Protein AF-A0A537LA80-F1 (afdb_monomer_lite)

Radius of gyration: 16.49 Å; chains: 1; bounding box: 48×28×57 Å

Sequence (115 aa):
MLSILSVPTQAQSLEVIGYAGALGEWEVAANVTGVSNRTQDFSGPLTMRHTGVCTQDGPEERTGQIRFQISPSRLNAKLSIAGVECSFSAGLSDAYKGQMICPDRPAVPLTLWVR

Structure (mmCIF, N/CA/C/O backbone):
data_AF-A0A537LA80-F1
#
_entry.id   AF-A0A537LA80-F1
#
loop_
_atom_site.group_PDB
_atom_site.id
_atom_site.type_symbol
_atom_site.label_atom_id
_atom_site.label_alt_id
_atom_site.label_comp_id
_atom_site.label_asym_id
_atom_site.label_entity_id
_atom_site.label_seq_id
_atom_site.pdbx_PDB_ins_code
_atom_site.Cartn_x
_atom_site.Cartn_y
_atom_site.Cartn_z
_atom_site.occupancy
_atom_site.B_iso_or_equiv
_atom_site.auth_seq_id
_atom_site.auth_comp_id
_atom_site.auth_asym_id
_atom_site.auth_atom_id
_atom_site.pdbx_PDB_model_num
ATOM 1 N N . MET A 1 1 ? -35.697 10.630 33.390 1.00 41.72 1 MET A N 1
ATOM 2 C CA . MET A 1 1 ? -35.516 10.117 32.016 1.00 41.72 1 MET A CA 1
ATOM 3 C C . MET A 1 1 ? -34.033 10.270 31.695 1.00 41.72 1 MET A C 1
ATOM 5 O O . MET A 1 1 ? -33.586 11.395 31.528 1.00 41.72 1 MET A O 1
ATOM 9 N N . LEU A 1 2 ? -33.239 9.197 31.796 1.00 47.25 2 LEU A N 1
ATOM 10 C CA . LEU A 1 2 ? -31.800 9.250 31.503 1.00 47.25 2 LEU A CA 1
ATOM 11 C C . LEU A 1 2 ? -31.623 9.188 29.980 1.00 47.25 2 LEU A C 1
ATOM 13 O O . LEU A 1 2 ? -31.800 8.130 29.381 1.00 47.25 2 LEU A O 1
ATOM 17 N N . SER A 1 3 ? -31.327 10.326 29.360 1.00 56.56 3 SER A N 1
ATOM 18 C CA . SER A 1 3 ? -30.978 10.395 27.941 1.00 56.56 3 SER A CA 1
ATOM 19 C C . SER A 1 3 ? -29.536 9.927 27.753 1.00 56.56 3 SER A C 1
ATOM 21 O O . SER A 1 3 ? -28.607 10.531 28.283 1.00 56.56 3 SER A O 1
ATOM 23 N N . ILE A 1 4 ? -29.353 8.836 27.011 1.00 62.91 4 ILE A N 1
ATOM 24 C CA . ILE A 1 4 ? -28.043 8.290 26.653 1.00 62.91 4 ILE A CA 1
ATOM 25 C C . ILE A 1 4 ? -27.512 9.116 25.474 1.00 62.91 4 ILE A C 1
ATOM 27 O O . ILE A 1 4 ? -28.017 9.008 24.356 1.00 62.91 4 ILE A O 1
ATOM 31 N N . LEU A 1 5 ? -26.516 9.969 25.717 1.00 60.38 5 LEU A N 1
ATOM 32 C CA . LEU A 1 5 ? -25.785 10.657 24.652 1.00 60.38 5 LEU A CA 1
ATOM 33 C C . LEU A 1 5 ? -24.888 9.632 23.950 1.00 60.38 5 LEU A C 1
ATOM 35 O O . LEU A 1 5 ? -23.893 9.175 24.507 1.00 60.38 5 LEU A O 1
ATOM 39 N N . SER A 1 6 ? -25.264 9.253 22.731 1.00 56.91 6 SER A N 1
ATOM 40 C CA . SER A 1 6 ? -24.410 8.455 21.851 1.00 56.91 6 SER A CA 1
ATOM 41 C C . SER A 1 6 ? -23.342 9.383 21.279 1.00 56.91 6 SER A C 1
ATOM 43 O O . SER A 1 6 ? -23.611 10.143 20.351 1.00 56.91 6 SER A O 1
ATOM 45 N N . VAL A 1 7 ? -22.153 9.383 21.878 1.00 57.31 7 VAL A N 1
ATOM 46 C CA . VAL A 1 7 ? -21.006 10.116 21.333 1.00 57.31 7 VAL A CA 1
ATOM 47 C C . VAL A 1 7 ? -20.563 9.383 20.064 1.00 57.31 7 VAL A C 1
ATOM 49 O O . VAL A 1 7 ? -20.314 8.177 20.139 1.00 57.31 7 VAL A O 1
ATOM 52 N N . PRO A 1 8 ? -20.477 10.042 18.895 1.00 56.72 8 PRO A N 1
ATOM 53 C CA . PRO A 1 8 ? -19.891 9.409 17.727 1.00 56.72 8 PRO A CA 1
ATOM 54 C C . PRO A 1 8 ? -18.424 9.114 18.044 1.00 56.72 8 PRO A C 1
ATOM 56 O O . PRO A 1 8 ? -17.631 10.032 18.251 1.00 56.72 8 PRO A O 1
ATOM 59 N N . THR A 1 9 ? -18.057 7.834 18.098 1.00 62.47 9 THR A N 1
ATOM 60 C CA . THR A 1 9 ? -16.651 7.433 18.023 1.00 62.47 9 THR A CA 1
ATOM 61 C C . THR A 1 9 ? -16.128 7.947 16.690 1.00 62.47 9 THR A C 1
ATOM 63 O O . THR A 1 9 ? -16.491 7.433 15.632 1.00 62.47 9 THR A O 1
ATOM 66 N N . GLN A 1 10 ? -15.319 9.004 16.730 1.00 59.97 10 GLN A N 1
ATOM 67 C CA . GLN A 1 10 ? -14.611 9.482 15.556 1.00 59.97 10 GLN A CA 1
ATOM 68 C C . GLN A 1 10 ? -13.579 8.410 15.201 1.00 59.97 10 GLN A C 1
ATOM 70 O O . GLN A 1 10 ? -12.543 8.289 15.851 1.00 59.97 10 GLN A O 1
ATOM 75 N N . ALA A 1 11 ? -13.905 7.570 14.218 1.00 70.19 11 ALA A N 1
ATOM 76 C CA . ALA A 1 11 ? -12.956 6.615 13.674 1.00 70.19 11 ALA A CA 1
ATOM 77 C C . ALA A 1 11 ? -11.779 7.410 13.098 1.00 70.19 11 ALA A C 1
ATOM 79 O O . ALA A 1 11 ? -11.967 8.233 12.200 1.00 70.19 11 ALA A O 1
ATOM 80 N N . GLN A 1 12 ? -10.582 7.202 13.648 1.00 85.06 12 GLN A N 1
ATOM 81 C CA . GLN A 1 12 ? -9.366 7.829 13.140 1.00 85.06 12 G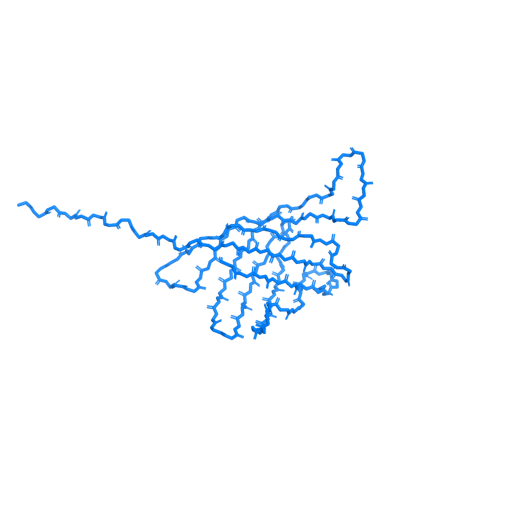LN A CA 1
ATOM 82 C C . GLN A 1 12 ? -9.229 7.497 11.650 1.00 85.06 12 GLN A C 1
ATOM 84 O O . GLN A 1 12 ? -9.368 6.334 11.261 1.00 85.06 12 GLN A O 1
ATOM 89 N N . SER A 1 13 ? -8.994 8.517 10.827 1.00 89.94 13 SER A N 1
ATOM 90 C CA . SER A 1 13 ? -8.704 8.351 9.403 1.00 89.94 13 SER A CA 1
ATOM 91 C C . SER A 1 13 ? -7.227 8.613 9.153 1.00 89.94 13 SER A C 1
ATOM 93 O O . SER A 1 13 ? -6.644 9.469 9.817 1.00 89.94 13 SER A O 1
ATOM 95 N N . LEU A 1 14 ? -6.634 7.837 8.249 1.00 94.06 14 LEU A N 1
ATOM 96 C CA . LEU A 1 14 ? -5.241 7.971 7.831 1.00 94.06 14 LEU A CA 1
ATOM 97 C C . LEU A 1 14 ? -5.165 7.960 6.307 1.00 94.06 14 LEU A C 1
ATOM 99 O O . LEU A 1 14 ? -5.935 7.258 5.640 1.00 94.06 14 LEU A O 1
ATOM 103 N N . GLU A 1 15 ? -4.203 8.702 5.776 1.00 96.50 15 GLU A N 1
ATOM 104 C CA . GLU A 1 15 ? -3.832 8.636 4.368 1.00 96.50 15 GLU A CA 1
ATOM 105 C C . GLU A 1 15 ? -2.674 7.646 4.211 1.00 96.50 15 GLU A C 1
ATOM 107 O O . GLU A 1 15 ? -1.676 7.696 4.935 1.00 96.50 15 GLU A O 1
ATOM 112 N N . VAL A 1 16 ? -2.795 6.732 3.251 1.00 96.94 16 VAL A N 1
ATOM 113 C CA . VAL A 1 16 ? -1.717 5.831 2.850 1.00 96.94 16 VAL A CA 1
ATOM 114 C C . VAL A 1 16 ? -1.333 6.153 1.421 1.00 96.94 16 VAL A C 1
ATOM 116 O O . VAL A 1 16 ? -2.157 6.058 0.516 1.00 96.94 16 VAL A O 1
ATOM 119 N N . ILE A 1 17 ? -0.063 6.472 1.211 1.00 98.00 17 ILE A N 1
ATOM 120 C CA . ILE A 1 17 ? 0.517 6.652 -0.121 1.00 98.00 17 ILE A CA 1
ATOM 121 C C . ILE A 1 17 ? 1.726 5.744 -0.282 1.00 98.00 17 ILE A C 1
ATOM 123 O O . ILE A 1 17 ? 2.341 5.337 0.705 1.00 98.00 17 ILE A O 1
ATOM 127 N N . GLY A 1 18 ? 2.101 5.422 -1.511 1.00 97.25 18 GLY A N 1
ATOM 128 C CA . GLY A 1 18 ? 3.196 4.495 -1.727 1.00 97.25 18 GLY A CA 1
ATOM 129 C C . GLY A 1 18 ? 3.589 4.291 -3.171 1.00 97.25 18 GLY A C 1
ATOM 130 O O . GLY A 1 18 ? 2.975 4.837 -4.084 1.00 97.25 18 GLY A O 1
ATOM 131 N N . TYR A 1 19 ? 4.595 3.439 -3.342 1.00 97.44 19 TYR A N 1
ATOM 132 C CA . TYR A 1 19 ? 4.984 2.906 -4.640 1.00 97.44 19 TYR A CA 1
ATOM 133 C C . TYR A 1 19 ? 5.184 1.396 -4.551 1.00 97.44 19 TYR A C 1
ATOM 135 O O . TYR A 1 19 ? 5.775 0.903 -3.584 1.00 97.44 19 TYR A O 1
ATOM 143 N N . ALA A 1 20 ? 4.719 0.676 -5.567 1.00 96.44 20 ALA A N 1
ATOM 144 C CA . ALA A 1 20 ? 4.942 -0.750 -5.746 1.00 96.44 20 ALA A CA 1
ATOM 145 C C . ALA A 1 20 ? 5.684 -1.028 -7.060 1.00 96.44 20 ALA A C 1
ATOM 147 O O . ALA A 1 20 ? 5.589 -0.260 -8.017 1.00 96.44 2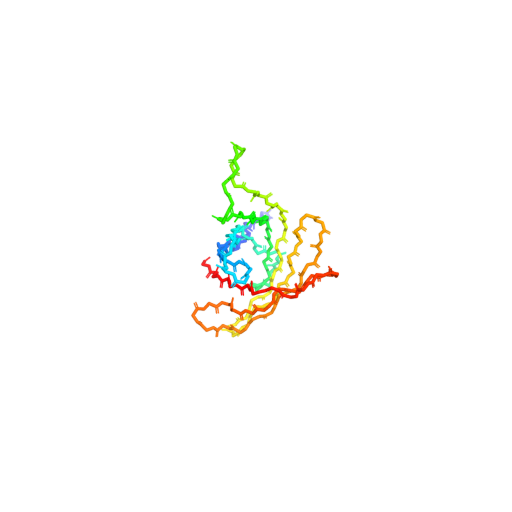0 ALA A O 1
ATOM 148 N N . GLY A 1 21 ? 6.378 -2.163 -7.108 1.00 95.12 21 GLY A N 1
ATOM 149 C CA . GLY A 1 21 ? 7.089 -2.624 -8.298 1.00 95.12 21 GLY A CA 1
ATOM 150 C C . GLY A 1 21 ? 8.595 -2.388 -8.239 1.00 95.12 21 GLY A C 1
ATOM 151 O O . GLY A 1 21 ? 9.108 -1.683 -7.368 1.00 95.12 21 GLY A O 1
ATOM 152 N N . ALA A 1 22 ? 9.324 -3.046 -9.141 1.00 91.56 22 ALA A N 1
ATOM 153 C CA . ALA A 1 22 ? 10.789 -3.050 -9.131 1.00 91.56 22 ALA A CA 1
ATOM 154 C C . ALA A 1 22 ? 11.388 -1.664 -9.416 1.00 91.56 22 ALA A C 1
ATOM 156 O O . ALA A 1 22 ? 12.490 -1.363 -8.960 1.00 91.56 22 ALA A O 1
ATOM 157 N N . LEU A 1 23 ? 10.654 -0.832 -10.150 1.00 92.19 23 LEU A N 1
ATOM 158 C CA . LEU A 1 23 ? 11.025 0.525 -10.532 1.00 92.19 23 LEU A CA 1
ATOM 159 C C . LEU A 1 23 ? 10.125 1.576 -9.864 1.00 92.19 23 LEU A C 1
ATOM 161 O O . LEU A 1 23 ? 10.234 2.757 -10.184 1.00 92.19 23 LEU A O 1
ATOM 165 N N . GLY A 1 24 ? 9.240 1.168 -8.946 1.00 92.88 24 GLY A N 1
ATOM 166 C CA . GLY A 1 24 ? 8.206 2.047 -8.395 1.00 92.88 24 GLY A CA 1
ATOM 167 C C . GLY A 1 24 ? 7.157 2.442 -9.436 1.00 92.88 24 GLY A C 1
ATOM 168 O O . GLY A 1 24 ? 6.600 3.535 -9.371 1.00 92.88 24 GLY A O 1
ATOM 169 N N . GLU A 1 25 ? 6.912 1.569 -10.414 1.00 93.75 25 GLU A N 1
ATOM 170 C CA . GLU A 1 25 ? 6.049 1.823 -11.566 1.00 93.75 25 GLU A CA 1
ATOM 171 C C . GLU A 1 25 ? 4.552 1.871 -11.230 1.00 93.75 25 GLU A C 1
ATOM 173 O O . GLU A 1 25 ? 3.749 2.234 -12.085 1.00 93.75 25 GLU A O 1
ATOM 178 N N . TRP A 1 26 ? 4.170 1.537 -9.997 1.00 95.94 26 TRP A N 1
ATOM 179 C CA . TRP A 1 26 ? 2.807 1.673 -9.494 1.00 95.94 26 TRP A CA 1
ATOM 180 C C . TRP A 1 26 ? 2.754 2.657 -8.335 1.00 95.94 26 TRP A C 1
ATOM 182 O O . TRP A 1 26 ? 3.269 2.365 -7.261 1.00 95.94 26 TRP A O 1
ATOM 192 N N . GLU A 1 27 ? 2.064 3.777 -8.505 1.00 97.19 27 GLU A N 1
ATOM 193 C CA . GLU A 1 27 ? 1.631 4.618 -7.388 1.00 97.19 27 GLU A CA 1
ATOM 194 C C . GLU A 1 27 ? 0.523 3.917 -6.606 1.00 97.19 27 GLU A C 1
ATOM 196 O O . GLU A 1 27 ? -0.365 3.316 -7.202 1.00 97.19 27 GLU A O 1
ATOM 201 N N . VAL A 1 28 ? 0.556 4.014 -5.279 1.00 97.62 28 VAL A N 1
ATOM 202 C CA . VAL A 1 28 ? -0.456 3.469 -4.366 1.00 97.62 28 VAL A CA 1
ATOM 203 C C . VAL A 1 28 ? -1.066 4.620 -3.578 1.00 97.62 28 VAL A C 1
ATOM 205 O O . VAL A 1 28 ? -0.331 5.440 -3.032 1.00 97.62 28 VAL A O 1
ATOM 208 N N . ALA A 1 29 ? -2.392 4.657 -3.477 1.00 97.94 29 ALA A N 1
ATOM 209 C CA . ALA A 1 29 ? -3.115 5.617 -2.649 1.00 97.94 29 ALA A CA 1
ATOM 210 C C . ALA A 1 29 ? -4.318 4.953 -1.968 1.00 97.94 29 ALA A C 1
ATOM 212 O O . ALA A 1 29 ? -5.039 4.180 -2.598 1.00 97.94 29 ALA A O 1
ATOM 213 N N . ALA A 1 30 ? -4.552 5.254 -0.694 1.00 97.75 30 ALA A N 1
ATOM 214 C CA . ALA A 1 30 ? -5.721 4.802 0.051 1.00 97.75 30 ALA A CA 1
ATOM 215 C C . ALA A 1 30 ? -6.079 5.784 1.169 1.00 97.75 30 ALA A C 1
ATOM 217 O O . ALA A 1 30 ? -5.204 6.296 1.862 1.00 97.75 30 ALA A O 1
ATOM 218 N N . ASN A 1 31 ? -7.378 5.968 1.394 1.00 96.75 31 ASN A N 1
ATOM 219 C CA . ASN A 1 31 ? -7.901 6.623 2.590 1.00 96.75 31 ASN A CA 1
ATOM 220 C C . ASN A 1 31 ? -8.526 5.549 3.471 1.00 96.75 31 ASN A C 1
ATOM 222 O O . ASN A 1 31 ? -9.486 4.888 3.064 1.00 96.75 31 ASN A O 1
ATOM 226 N N . VAL A 1 32 ? -7.966 5.347 4.659 1.00 95.44 32 VAL A N 1
ATOM 227 C CA . VAL A 1 32 ? -8.373 4.265 5.557 1.00 95.44 32 VAL A CA 1
ATOM 228 C C . VAL A 1 32 ? -8.997 4.810 6.826 1.00 95.44 32 VAL A C 1
ATOM 230 O O . VAL A 1 32 ? -8.650 5.890 7.297 1.00 95.44 32 VAL A O 1
ATOM 233 N N . THR A 1 33 ? -9.904 4.035 7.404 1.00 94.00 33 THR A N 1
ATOM 234 C CA . THR A 1 33 ? -10.549 4.345 8.676 1.00 94.00 33 THR A CA 1
ATOM 235 C C . THR A 1 33 ? -10.306 3.234 9.685 1.00 94.00 33 THR A C 1
ATOM 237 O O . THR A 1 33 ? -10.160 2.058 9.330 1.00 94.00 33 THR A O 1
ATOM 240 N N . GLY A 1 34 ? -10.243 3.616 10.959 1.00 90.62 34 GLY A N 1
ATOM 241 C CA . GLY A 1 34 ? -10.175 2.677 12.071 1.00 90.62 34 GLY A CA 1
ATOM 242 C C . GLY A 1 34 ? -11.413 1.778 12.100 1.00 90.62 34 GLY A C 1
ATOM 243 O O . GLY A 1 34 ? -12.539 2.272 12.122 1.00 90.62 34 GLY A O 1
ATOM 244 N N . VAL A 1 35 ? -11.213 0.459 12.100 1.00 79.31 35 VAL A N 1
ATOM 245 C CA . VAL A 1 35 ? -12.303 -0.536 11.989 1.00 79.31 35 VAL A CA 1
ATOM 246 C C . VAL A 1 35 ? -12.780 -1.085 13.339 1.00 79.31 35 VAL A C 1
ATOM 248 O O . VAL A 1 35 ? -13.676 -1.927 13.383 1.00 79.31 35 VAL A O 1
ATOM 251 N N . SER A 1 36 ? -12.206 -0.632 14.459 1.00 67.25 36 SER A N 1
ATOM 252 C CA . SER A 1 36 ? -12.593 -1.083 15.801 1.00 67.25 36 SER A CA 1
ATOM 253 C C . SER A 1 36 ? -12.175 -0.101 16.908 1.00 67.25 36 SER A C 1
ATOM 255 O O . SER A 1 36 ? -11.489 0.883 16.653 1.00 67.25 36 SER A O 1
ATOM 257 N N . ASN A 1 37 ? -12.521 -0.416 18.165 1.00 62.16 37 ASN A N 1
ATOM 258 C CA . ASN A 1 37 ? -11.964 0.247 19.356 1.00 62.16 37 ASN A CA 1
ATOM 259 C C . ASN A 1 37 ? -10.462 -0.038 19.571 1.00 62.16 37 ASN A C 1
ATOM 261 O O . ASN A 1 37 ? -9.875 0.491 20.514 1.00 62.16 37 ASN A O 1
ATOM 265 N N . ARG A 1 38 ? -9.825 -0.885 18.746 1.00 63.97 38 ARG A N 1
ATOM 266 C CA . ARG A 1 38 ? -8.364 -0.989 18.706 1.00 63.97 38 ARG A CA 1
ATOM 267 C C . ARG A 1 38 ? -7.838 0.076 17.760 1.00 63.97 38 ARG A C 1
ATOM 269 O O . ARG A 1 38 ? -7.981 -0.036 16.548 1.00 63.97 38 ARG A O 1
ATOM 276 N N . THR A 1 39 ? -7.152 1.054 18.332 1.00 68.38 39 THR A N 1
ATOM 277 C CA . THR A 1 39 ? -6.554 2.227 17.671 1.00 68.38 39 THR A CA 1
ATOM 278 C C . THR A 1 39 ? -5.507 1.900 16.591 1.00 68.38 39 THR A C 1
ATOM 280 O O . THR A 1 39 ? -4.872 2.801 16.062 1.00 68.38 39 THR A O 1
ATOM 283 N N . GLN A 1 40 ? -5.272 0.623 16.286 1.00 85.69 40 GLN A N 1
ATOM 284 C CA . GLN A 1 40 ? -4.196 0.156 15.412 1.00 85.69 40 GLN A CA 1
ATOM 285 C C . GLN A 1 40 ? -4.686 -0.623 14.187 1.00 85.69 40 GLN A C 1
ATOM 287 O O . GLN A 1 40 ? -3.856 -0.956 13.346 1.00 85.69 40 GLN A O 1
ATOM 292 N N . ASP A 1 41 ? -5.992 -0.885 14.061 1.00 92.19 41 ASP A N 1
ATOM 293 C CA . ASP A 1 41 ? -6.568 -1.638 12.941 1.00 92.19 41 ASP A CA 1
ATOM 294 C C . ASP A 1 41 ? -7.268 -0.684 11.965 1.00 92.19 41 ASP A C 1
ATOM 296 O O . ASP A 1 41 ? -8.260 -0.044 12.322 1.00 92.19 41 ASP A O 1
ATOM 300 N N . PHE A 1 42 ? -6.790 -0.630 10.721 1.00 94.88 42 PHE A N 1
ATOM 301 C CA . PHE A 1 42 ? -7.284 0.273 9.682 1.00 94.88 42 PHE A CA 1
ATOM 302 C C . PHE A 1 42 ? -7.699 -0.483 8.425 1.00 94.88 42 PHE A C 1
ATOM 304 O O . PHE A 1 42 ? -7.110 -1.506 8.063 1.00 94.88 42 PHE A O 1
ATOM 311 N N . SER A 1 43 ? -8.703 0.039 7.722 1.00 95.56 43 SER A N 1
ATOM 312 C CA . SER A 1 43 ? -9.084 -0.478 6.410 1.00 95.56 43 SER A CA 1
ATOM 313 C C . SER A 1 43 ? -9.708 0.579 5.516 1.00 95.56 43 SER A C 1
ATOM 315 O O . SER A 1 43 ? -10.307 1.532 6.006 1.00 95.56 43 SER A O 1
ATOM 317 N N . GLY A 1 44 ? -9.604 0.391 4.206 1.00 95.94 44 GLY A N 1
ATOM 318 C CA . GLY A 1 44 ? -10.232 1.280 3.239 1.00 95.94 44 GLY A CA 1
ATOM 319 C C . GLY A 1 44 ? -9.962 0.873 1.795 1.00 95.94 44 GLY A C 1
ATOM 320 O O . GLY A 1 44 ? -9.209 -0.078 1.551 1.00 95.94 44 GLY A O 1
ATOM 321 N N . PRO A 1 45 ? -10.588 1.575 0.841 1.00 97.19 45 PRO A N 1
ATOM 322 C CA . PRO A 1 45 ? -10.293 1.411 -0.571 1.00 97.19 45 PRO A CA 1
ATOM 323 C C . PRO A 1 45 ? -8.884 1.874 -0.904 1.00 97.19 45 PRO A C 1
ATOM 325 O O . PRO A 1 45 ? -8.413 2.886 -0.386 1.00 97.19 45 PRO A O 1
ATOM 328 N N . LEU A 1 46 ? -8.233 1.115 -1.783 1.00 96.56 46 LEU A N 1
ATOM 329 C CA . LEU A 1 46 ? -6.941 1.451 -2.360 1.00 96.56 46 LEU A CA 1
ATOM 330 C C . LEU A 1 46 ? -7.055 1.551 -3.880 1.00 96.56 46 LEU A C 1
ATOM 332 O O . LEU A 1 46 ? -7.776 0.775 -4.514 1.00 96.56 46 LEU A O 1
ATOM 336 N N . THR A 1 47 ? -6.271 2.453 -4.450 1.00 96.75 47 THR A N 1
ATOM 337 C CA . THR A 1 47 ? -6.032 2.557 -5.885 1.00 96.75 47 THR A CA 1
ATOM 338 C C . THR A 1 47 ? -4.546 2.373 -6.150 1.00 96.75 47 THR A C 1
ATOM 340 O O . THR A 1 47 ? -3.702 2.888 -5.414 1.00 96.75 47 THR A O 1
ATOM 343 N N . MET A 1 48 ? -4.234 1.631 -7.207 1.00 95.50 48 MET A N 1
ATOM 344 C CA . MET A 1 48 ? -2.905 1.535 -7.787 1.00 95.50 48 MET A CA 1
ATOM 345 C C . MET A 1 48 ? -2.926 2.098 -9.200 1.00 95.50 48 MET A C 1
ATOM 347 O O . MET A 1 48 ? -3.754 1.674 -10.003 1.00 95.50 48 MET A O 1
ATOM 351 N N . ARG A 1 49 ? -2.009 3.007 -9.518 1.00 95.00 49 ARG A N 1
ATOM 352 C CA . ARG A 1 49 ? -1.916 3.644 -10.834 1.00 95.00 49 ARG A CA 1
ATOM 353 C C . ARG A 1 49 ? -0.550 3.392 -11.452 1.00 95.00 49 ARG A C 1
ATOM 355 O O . ARG A 1 49 ? 0.464 3.710 -10.838 1.00 95.00 49 ARG A O 1
ATOM 362 N N . HIS A 1 50 ? -0.516 2.828 -12.654 1.00 94.19 50 HIS A N 1
ATOM 363 C CA . HIS A 1 50 ? 0.730 2.563 -13.358 1.00 94.19 50 HIS A CA 1
ATOM 364 C C . HIS A 1 50 ? 1.298 3.868 -13.928 1.00 94.19 50 HIS A C 1
ATOM 366 O O . HIS A 1 50 ? 0.697 4.484 -14.805 1.00 94.19 50 HIS A O 1
ATOM 372 N N . THR A 1 51 ? 2.468 4.292 -13.464 1.00 90.62 51 THR A N 1
ATOM 373 C CA . THR A 1 51 ? 3.105 5.559 -13.860 1.00 90.62 51 THR A CA 1
ATOM 374 C C . THR A 1 51 ? 4.054 5.421 -15.046 1.00 90.62 51 THR A C 1
ATOM 376 O O . THR A 1 51 ? 4.388 6.413 -15.686 1.00 90.62 51 THR A O 1
ATOM 379 N N . GLY A 1 52 ? 4.477 4.197 -15.373 1.00 81.50 52 GLY A N 1
ATOM 380 C CA . GLY A 1 52 ? 5.443 3.932 -16.446 1.00 81.50 52 GLY A CA 1
ATOM 381 C C . GLY A 1 52 ? 4.848 3.653 -17.833 1.00 81.50 52 GLY A C 1
ATOM 382 O O . GLY A 1 52 ? 5.603 3.344 -18.750 1.00 81.50 52 GLY A O 1
ATOM 383 N N . VAL A 1 53 ? 3.521 3.694 -18.004 1.00 78.31 53 VAL A N 1
ATOM 384 C CA . VAL A 1 53 ? 2.845 3.337 -19.268 1.00 78.31 53 VAL A CA 1
ATOM 385 C C . VAL A 1 53 ? 1.866 4.443 -19.636 1.00 78.31 53 VAL A C 1
ATOM 387 O O . VAL A 1 53 ? 0.917 4.711 -18.905 1.00 78.31 53 VAL A O 1
ATOM 390 N N . CYS A 1 54 ? 2.087 5.054 -20.798 1.00 71.25 54 CYS A N 1
ATOM 391 C CA . CYS A 1 54 ? 1.161 6.001 -21.405 1.00 71.25 54 CYS A CA 1
ATOM 392 C C . CYS A 1 54 ? 0.342 5.266 -22.469 1.00 71.25 54 CYS A C 1
ATOM 394 O O . CYS A 1 54 ? 0.881 4.896 -23.513 1.00 71.25 54 CYS A O 1
ATOM 396 N N . THR A 1 55 ? -0.949 5.054 -22.217 1.00 80.12 55 THR A N 1
ATOM 397 C CA . THR A 1 55 ? -1.898 4.593 -23.243 1.00 80.12 55 THR A CA 1
ATOM 398 C C . THR A 1 55 ? -2.784 5.752 -23.706 1.00 80.12 55 THR A C 1
ATOM 400 O O . THR A 1 55 ? -2.800 6.809 -23.073 1.00 80.12 55 THR A O 1
ATOM 403 N N . GLN A 1 56 ? -3.521 5.573 -24.808 1.00 86.00 56 GLN A N 1
ATOM 404 C CA . GLN A 1 56 ? -4.521 6.557 -25.256 1.00 86.00 56 GLN A CA 1
ATOM 405 C C . GLN A 1 56 ? -5.631 6.760 -24.209 1.00 86.00 56 GLN A C 1
ATOM 407 O O . GLN A 1 56 ? -6.148 7.865 -24.081 1.00 86.00 56 GLN A O 1
ATOM 412 N N . ASP A 1 57 ? -5.941 5.721 -23.428 1.00 83.94 57 ASP A N 1
ATOM 413 C CA . ASP A 1 57 ? -6.987 5.720 -22.399 1.00 83.94 57 ASP A CA 1
ATOM 414 C C . ASP A 1 57 ? -6.498 6.244 -21.033 1.00 83.94 57 ASP A C 1
ATOM 416 O O . ASP A 1 57 ? -7.265 6.304 -20.074 1.00 83.94 57 ASP A O 1
ATOM 420 N N . GLY A 1 58 ? -5.226 6.651 -20.938 1.00 83.75 58 GLY A N 1
ATOM 421 C CA . GLY A 1 58 ? -4.590 7.086 -19.696 1.00 83.75 58 GLY A CA 1
ATOM 422 C C . GLY A 1 58 ? -3.756 5.990 -19.016 1.00 83.75 58 GLY A C 1
ATOM 423 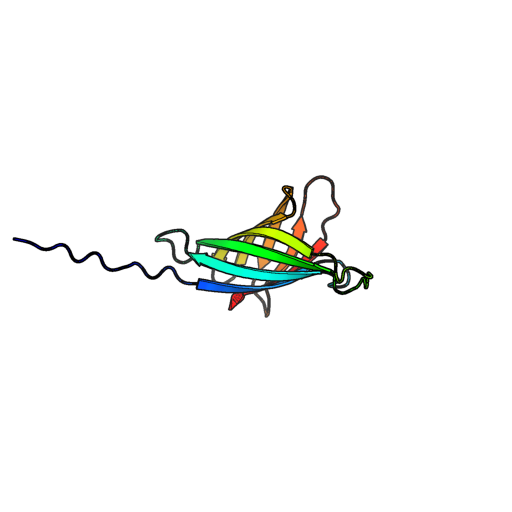O O . GLY A 1 58 ? -3.469 4.949 -19.619 1.00 83.75 58 GLY A O 1
ATOM 424 N N . PRO A 1 59 ? -3.273 6.241 -17.788 1.00 88.00 59 PRO A N 1
ATOM 425 C CA . PRO A 1 59 ? -2.527 5.247 -17.026 1.00 88.00 59 PRO A CA 1
ATOM 426 C C . PRO A 1 59 ? -3.440 4.090 -16.603 1.00 88.00 59 PRO A C 1
ATOM 428 O O . PRO A 1 59 ? -4.602 4.298 -16.260 1.00 88.00 59 PRO A O 1
ATOM 431 N N . GLU A 1 60 ? -2.906 2.868 -16.593 1.00 91.81 60 GLU A N 1
ATOM 432 C CA . GLU A 1 60 ? -3.641 1.712 -16.070 1.00 91.81 60 GLU A CA 1
ATOM 433 C C . GLU A 1 60 ? -3.925 1.917 -14.575 1.00 91.81 60 GLU A C 1
ATOM 435 O O . GLU A 1 60 ? -3.006 2.169 -13.791 1.00 91.81 60 GLU A O 1
ATOM 440 N N . GLU A 1 61 ? -5.186 1.763 -14.171 1.00 92.62 61 GLU A N 1
ATOM 441 C CA . GLU A 1 61 ? -5.598 1.816 -12.771 1.00 92.62 61 GLU A CA 1
ATOM 442 C C . GLU A 1 61 ? -6.141 0.468 -12.297 1.00 92.62 61 GLU A C 1
ATOM 444 O O . GLU A 1 61 ? -6.837 -0.253 -13.014 1.00 92.62 61 GLU A O 1
ATOM 449 N N . ARG A 1 62 ? -5.838 0.132 -11.043 1.00 93.00 62 ARG A N 1
ATOM 450 C CA . ARG A 1 62 ? -6.386 -1.027 -10.343 1.00 93.00 62 ARG A CA 1
ATOM 451 C C . ARG A 1 62 ? -6.945 -0.589 -9.010 1.00 93.00 62 ARG A C 1
ATOM 453 O O . ARG A 1 62 ? -6.258 0.057 -8.226 1.00 93.00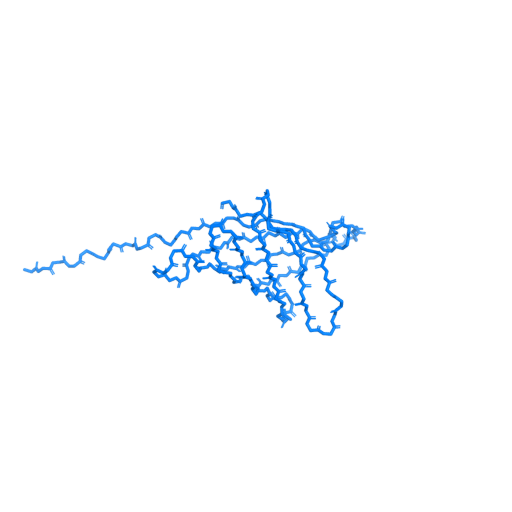 62 ARG A O 1
ATOM 460 N N . THR A 1 63 ? -8.173 -0.989 -8.732 1.00 95.06 63 THR A N 1
ATOM 461 C CA . THR A 1 63 ? -8.820 -0.729 -7.450 1.00 95.06 63 THR A CA 1
ATOM 462 C C . THR A 1 63 ? -8.805 -1.973 -6.573 1.00 95.06 63 THR A C 1
ATOM 464 O O . THR A 1 63 ? -8.645 -3.113 -7.031 1.00 95.06 63 THR A O 1
ATOM 467 N N . GLY A 1 64 ? -8.925 -1.737 -5.275 1.00 95.88 64 GLY A N 1
ATOM 468 C CA . GLY A 1 64 ? -8.744 -2.765 -4.279 1.00 95.88 64 GLY A CA 1
ATOM 469 C C . GLY A 1 64 ? -9.120 -2.317 -2.878 1.00 95.88 64 GLY A C 1
ATOM 470 O O . GLY A 1 64 ? -9.655 -1.232 -2.679 1.00 95.88 64 GLY A O 1
ATOM 471 N N . GLN A 1 65 ? -8.793 -3.157 -1.901 1.00 97.44 65 GLN A N 1
ATOM 472 C CA . GLN A 1 65 ? -9.000 -2.887 -0.479 1.00 97.44 65 GLN A CA 1
ATOM 473 C C . GLN A 1 65 ? -7.707 -3.131 0.284 1.00 97.44 65 GLN A C 1
ATOM 475 O O . GLN A 1 65 ? -7.066 -4.164 0.094 1.00 97.44 65 GLN A O 1
ATOM 480 N N . ILE A 1 66 ? -7.334 -2.215 1.171 1.00 97.31 66 ILE A N 1
ATOM 481 C CA . ILE A 1 66 ? -6.221 -2.411 2.097 1.00 97.31 66 ILE A CA 1
ATOM 482 C C . ILE A 1 66 ? -6.778 -2.603 3.499 1.00 97.31 66 ILE A C 1
ATOM 484 O O . ILE A 1 66 ? -7.733 -1.942 3.913 1.00 97.31 66 ILE A O 1
ATOM 488 N N . ARG A 1 67 ? -6.183 -3.536 4.233 1.00 96.44 67 ARG A N 1
ATOM 489 C CA . ARG A 1 67 ? -6.412 -3.745 5.660 1.00 96.44 67 ARG A CA 1
ATOM 490 C C . ARG A 1 67 ? -5.065 -3.885 6.325 1.00 96.44 67 ARG A C 1
ATOM 492 O O . ARG A 1 67 ? -4.259 -4.692 5.865 1.00 96.44 67 ARG A O 1
ATOM 499 N N . PHE A 1 68 ? -4.807 -3.136 7.383 1.00 95.31 68 PHE A N 1
ATOM 500 C CA . PHE A 1 68 ? -3.534 -3.242 8.074 1.00 95.31 68 PHE A CA 1
ATOM 501 C C . PHE A 1 68 ? -3.647 -3.019 9.570 1.00 95.31 68 PHE A C 1
ATOM 503 O O . PHE A 1 68 ? -4.570 -2.373 10.064 1.00 95.31 68 PHE A O 1
ATOM 510 N N . GLN A 1 69 ? -2.654 -3.568 10.259 1.00 94.06 69 GLN A N 1
ATOM 511 C CA . GLN A 1 69 ? -2.374 -3.304 11.656 1.00 94.06 69 GLN A CA 1
ATOM 512 C C . GLN A 1 69 ? -1.041 -2.572 11.752 1.00 94.06 69 GLN A C 1
ATOM 514 O O . GLN A 1 69 ? -0.057 -2.996 11.132 1.00 94.06 69 GLN A O 1
ATOM 519 N N . ILE A 1 70 ? -1.007 -1.487 12.517 1.00 90.81 70 ILE A N 1
ATOM 520 C CA . ILE A 1 70 ? 0.180 -0.647 12.689 1.00 90.81 70 ILE A CA 1
ATOM 521 C C . ILE A 1 70 ? 0.594 -0.589 14.159 1.00 90.81 70 ILE A C 1
ATOM 523 O O . ILE A 1 70 ? -0.206 -0.298 15.041 1.00 90.81 70 ILE A O 1
ATOM 527 N N . SER A 1 71 ? 1.867 -0.859 14.424 1.00 88.44 71 SER A N 1
ATOM 528 C CA . SER A 1 71 ? 2.513 -0.668 15.721 1.00 88.44 71 SER A CA 1
ATOM 529 C C . SER A 1 71 ? 3.682 0.315 15.570 1.00 88.44 71 SER A C 1
ATOM 531 O O . SER A 1 71 ? 4.084 0.605 14.442 1.00 88.44 71 SER A O 1
ATOM 533 N N . PRO A 1 72 ? 4.279 0.818 16.670 1.00 82.19 72 PRO A N 1
ATOM 534 C CA . PRO A 1 72 ? 5.344 1.824 16.595 1.00 82.19 72 PRO A CA 1
ATOM 535 C C . PRO A 1 72 ? 6.556 1.441 15.732 1.00 82.19 72 PRO A C 1
ATOM 537 O O . PRO A 1 72 ? 7.308 2.317 15.328 1.00 82.19 72 PRO A O 1
ATOM 540 N N . SER A 1 73 ? 6.777 0.151 15.468 1.00 87.69 73 SER A N 1
ATOM 541 C CA . SER A 1 73 ? 7.939 -0.336 14.716 1.00 87.69 73 SER A CA 1
ATOM 542 C C . SER A 1 73 ? 7.591 -1.230 13.530 1.00 87.69 73 SER A C 1
ATOM 544 O O . SER A 1 73 ? 8.503 -1.707 12.854 1.00 87.69 73 SER A O 1
ATOM 546 N N . ARG A 1 74 ? 6.307 -1.508 13.269 1.00 93.19 74 ARG A N 1
ATOM 547 C CA . ARG A 1 74 ? 5.907 -2.491 12.255 1.00 93.19 74 ARG A CA 1
ATOM 548 C C . ARG A 1 74 ? 4.522 -2.210 11.689 1.00 93.19 74 ARG A C 1
ATOM 550 O O . ARG A 1 74 ? 3.606 -1.842 12.413 1.00 93.19 74 ARG A O 1
ATOM 557 N N . LEU A 1 75 ? 4.361 -2.502 10.406 1.00 94.94 75 LEU A N 1
ATOM 558 C CA . LEU A 1 75 ? 3.078 -2.553 9.720 1.00 94.94 75 LEU A CA 1
ATOM 559 C C . LEU A 1 75 ? 2.897 -3.940 9.106 1.00 94.94 75 LEU A C 1
ATOM 561 O O . LEU A 1 75 ? 3.808 -4.462 8.461 1.00 94.94 75 LEU A O 1
ATOM 565 N N . ASN A 1 76 ? 1.726 -4.536 9.322 1.00 96.75 76 ASN A N 1
ATOM 566 C CA . ASN A 1 76 ? 1.297 -5.773 8.674 1.00 96.75 76 ASN A CA 1
ATOM 567 C C . ASN A 1 76 ? 0.009 -5.498 7.904 1.00 96.75 76 ASN A C 1
ATOM 569 O O . ASN A 1 76 ? -0.975 -5.068 8.501 1.00 96.75 76 ASN A O 1
ATOM 573 N N . ALA A 1 77 ? 0.009 -5.759 6.602 1.00 97.12 77 ALA A N 1
ATOM 574 C CA . ALA A 1 77 ? -1.095 -5.449 5.712 1.00 97.12 77 ALA A CA 1
ATOM 575 C C . ALA A 1 77 ? -1.508 -6.636 4.840 1.00 97.12 77 ALA A C 1
ATOM 577 O O . ALA A 1 77 ? -0.709 -7.498 4.462 1.00 97.12 77 ALA A O 1
ATOM 578 N N . LYS A 1 78 ? -2.787 -6.614 4.478 1.00 97.75 78 LYS A N 1
ATOM 579 C CA . LYS A 1 78 ? -3.397 -7.383 3.404 1.00 97.75 78 LYS A CA 1
ATOM 580 C C . LYS A 1 78 ? -3.943 -6.405 2.371 1.00 97.75 78 LYS A C 1
ATOM 582 O O . LYS A 1 78 ? -4.701 -5.499 2.721 1.00 97.75 78 LYS A O 1
ATOM 587 N N . LEU A 1 79 ? -3.541 -6.583 1.119 1.00 97.19 79 LEU A N 1
ATOM 588 C CA . LEU A 1 79 ? -3.992 -5.792 -0.019 1.00 97.19 79 LEU A CA 1
ATOM 589 C C . LEU A 1 79 ? -4.785 -6.719 -0.935 1.00 97.19 79 LEU A C 1
ATOM 591 O O . LEU A 1 79 ? -4.243 -7.709 -1.408 1.00 97.19 79 LEU A O 1
ATOM 595 N N . SER A 1 80 ? -6.053 -6.427 -1.188 1.00 96.00 80 SER A N 1
ATOM 596 C CA . SER A 1 80 ? -6.823 -7.087 -2.240 1.00 96.00 80 SER A CA 1
ATOM 597 C C . SER A 1 80 ? -6.767 -6.213 -3.480 1.00 96.00 80 SER A C 1
ATOM 599 O O . SER A 1 80 ? -7.262 -5.094 -3.432 1.00 96.00 80 SER A O 1
ATOM 601 N N . ILE A 1 81 ? -6.153 -6.686 -4.561 1.00 92.25 81 ILE A N 1
ATOM 602 C CA . ILE A 1 81 ? -5.977 -5.939 -5.813 1.00 92.25 81 ILE A CA 1
ATOM 603 C C . ILE A 1 81 ? -6.584 -6.778 -6.930 1.00 92.25 81 ILE A C 1
ATOM 605 O O . ILE A 1 81 ? -6.143 -7.905 -7.155 1.00 92.25 81 ILE A O 1
ATOM 609 N N . ALA A 1 82 ? -7.608 -6.256 -7.612 1.00 86.31 82 ALA A N 1
ATOM 610 C CA . ALA A 1 82 ? -8.333 -6.995 -8.653 1.00 86.31 82 ALA A CA 1
ATOM 611 C C . ALA A 1 82 ? -8.773 -8.415 -8.208 1.00 86.31 82 ALA A C 1
ATOM 613 O O . ALA A 1 82 ? -8.691 -9.378 -8.967 1.00 86.31 82 ALA A O 1
ATOM 614 N N . GLY A 1 83 ? -9.195 -8.558 -6.945 1.00 85.44 83 GLY A N 1
ATOM 615 C CA . GLY A 1 83 ? -9.642 -9.829 -6.361 1.00 85.44 83 GLY A CA 1
ATOM 616 C C . GLY A 1 83 ? -8.530 -10.760 -5.861 1.00 85.44 83 GLY A C 1
ATOM 617 O O . GLY A 1 83 ? -8.835 -11.767 -5.229 1.00 85.44 83 GLY A O 1
ATOM 618 N N . VAL A 1 84 ? -7.254 -10.426 -6.073 1.00 91.94 84 VAL A N 1
ATOM 619 C CA . VAL A 1 84 ? -6.113 -11.195 -5.554 1.00 91.94 84 VAL A CA 1
ATOM 620 C C . VAL A 1 84 ? -5.681 -10.624 -4.210 1.00 91.94 84 VAL A C 1
ATOM 622 O O . VAL A 1 84 ? -5.412 -9.429 -4.107 1.00 91.94 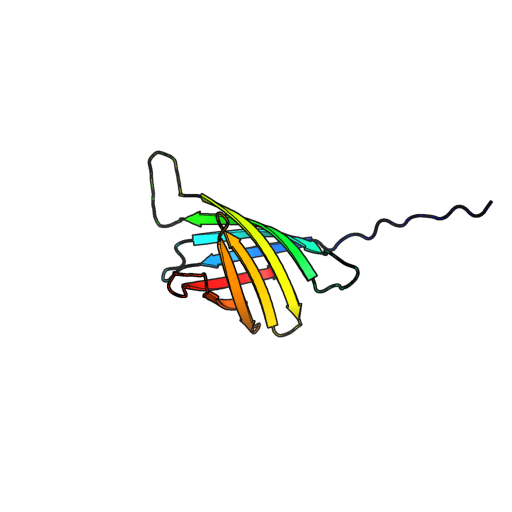84 VAL A O 1
ATOM 625 N N . GLU A 1 85 ? -5.604 -11.463 -3.176 1.00 96.50 85 GLU A N 1
ATOM 626 C CA . GLU A 1 85 ? -5.097 -11.049 -1.866 1.00 96.50 85 GLU A CA 1
ATOM 627 C C . GLU A 1 85 ? -3.574 -11.197 -1.793 1.00 96.50 85 GLU A C 1
ATOM 629 O O . GLU A 1 85 ? -3.032 -12.290 -1.934 1.00 96.50 85 GLU A O 1
ATOM 634 N N . CYS A 1 86 ? -2.893 -10.096 -1.506 1.00 97.00 86 CYS A N 1
ATOM 635 C CA . CYS A 1 86 ? -1.461 -10.009 -1.292 1.00 97.00 86 CYS A CA 1
ATOM 636 C C . CYS A 1 86 ? -1.156 -9.674 0.173 1.00 97.00 86 CYS A C 1
ATOM 638 O O . CYS A 1 86 ? -1.891 -8.931 0.827 1.00 97.00 86 CYS A O 1
ATOM 640 N N . SER A 1 87 ? -0.053 -10.196 0.703 1.00 97.88 87 SER A N 1
ATOM 641 C CA . SER A 1 87 ? 0.453 -9.865 2.039 1.00 97.88 87 SER A CA 1
ATOM 642 C C . SER A 1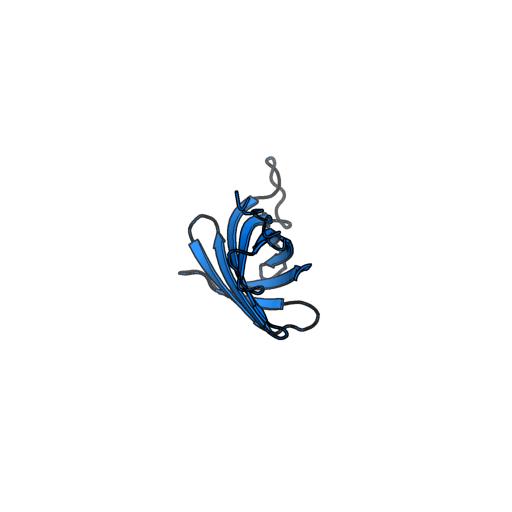 87 ? 1.661 -8.942 1.977 1.00 97.88 87 SER A C 1
ATOM 644 O O . SER A 1 87 ? 2.512 -9.092 1.102 1.00 97.88 87 SER A O 1
ATOM 646 N N . PHE A 1 88 ? 1.762 -8.042 2.950 1.00 97.56 88 PHE A N 1
ATOM 647 C CA . PHE A 1 88 ? 2.883 -7.126 3.112 1.00 97.56 88 PHE A CA 1
ATOM 648 C C . PHE A 1 88 ? 3.213 -6.945 4.595 1.00 97.56 88 PHE A C 1
ATOM 650 O O . PHE A 1 88 ? 2.319 -6.739 5.414 1.00 97.56 88 PHE A O 1
ATOM 657 N N . SER A 1 89 ? 4.498 -6.982 4.932 1.00 96.19 89 SER A N 1
ATOM 658 C CA . SER A 1 89 ? 4.986 -6.699 6.280 1.00 96.19 89 SER A CA 1
ATOM 659 C C . SER A 1 89 ? 6.278 -5.903 6.196 1.00 96.19 89 SER A C 1
ATOM 661 O O . SER A 1 89 ? 7.194 -6.283 5.468 1.00 96.19 89 SER A O 1
ATOM 663 N N . ALA A 1 90 ? 6.370 -4.827 6.970 1.00 95.81 90 ALA A N 1
ATOM 664 C CA . ALA A 1 90 ? 7.534 -3.951 6.971 1.00 95.81 90 ALA A CA 1
ATOM 665 C C . ALA A 1 90 ? 7.804 -3.382 8.364 1.00 95.81 90 ALA A C 1
ATOM 667 O O . ALA A 1 90 ? 6.877 -3.090 9.121 1.00 95.81 90 ALA A O 1
ATOM 668 N N . GLY A 1 91 ? 9.087 -3.226 8.694 1.00 92.25 91 GLY A N 1
ATOM 669 C CA . GLY A 1 91 ? 9.512 -2.431 9.843 1.00 92.25 91 GLY A CA 1
ATOM 670 C C . GLY A 1 91 ? 9.452 -0.938 9.520 1.00 92.25 91 GLY A C 1
ATOM 671 O O . GLY A 1 91 ? 9.643 -0.558 8.364 1.00 92.25 91 GLY A O 1
ATOM 672 N N . LEU A 1 92 ? 9.189 -0.102 10.525 1.00 87.62 92 LEU A N 1
ATOM 673 C CA . LEU A 1 92 ? 9.235 1.350 10.366 1.00 87.62 92 LEU A CA 1
ATOM 674 C C . LEU A 1 92 ? 10.695 1.829 10.348 1.00 87.62 92 LEU A C 1
ATOM 676 O O . LEU A 1 92 ? 11.435 1.612 11.308 1.00 87.62 92 LEU A O 1
ATOM 680 N N . SER A 1 93 ? 11.088 2.487 9.259 1.00 83.12 93 SER A N 1
ATOM 681 C CA . SER A 1 93 ? 12.228 3.410 9.214 1.00 83.12 93 SER A CA 1
ATOM 682 C C . SER A 1 93 ? 11.697 4.812 8.894 1.00 83.12 93 SER A C 1
ATOM 684 O O . SER A 1 93 ? 10.829 5.299 9.609 1.00 83.12 93 SER A O 1
ATOM 686 N N . ASP A 1 94 ? 12.114 5.431 7.791 1.00 86.94 94 ASP A N 1
ATOM 687 C CA . ASP A 1 94 ? 11.493 6.659 7.268 1.00 86.94 94 ASP A CA 1
ATOM 688 C C . ASP A 1 94 ? 10.178 6.366 6.516 1.00 86.94 94 ASP A C 1
ATOM 690 O O . ASP A 1 94 ? 9.362 7.253 6.271 1.00 86.94 94 ASP A O 1
ATOM 694 N N . ALA A 1 95 ? 9.996 5.106 6.107 1.00 93.62 95 ALA A N 1
ATOM 695 C CA . ALA A 1 95 ? 8.821 4.571 5.428 1.00 93.62 95 ALA A CA 1
ATOM 696 C C . ALA A 1 95 ? 8.698 3.069 5.722 1.00 93.62 95 ALA A C 1
ATOM 698 O O . ALA A 1 95 ? 9.684 2.413 6.069 1.00 93.62 95 ALA A O 1
ATOM 699 N N . TYR A 1 96 ? 7.517 2.494 5.514 1.00 95.56 96 TYR A N 1
ATOM 700 C CA . TYR A 1 96 ? 7.325 1.048 5.570 1.00 95.56 96 TYR A CA 1
ATOM 701 C C . TYR A 1 96 ? 7.793 0.426 4.257 1.00 95.56 96 TYR A C 1
ATOM 703 O O . TYR A 1 96 ? 7.081 0.490 3.258 1.00 95.56 96 TYR A O 1
ATOM 711 N N . LYS A 1 97 ? 8.994 -0.160 4.249 1.00 95.81 97 LYS A N 1
ATOM 712 C CA . LYS A 1 97 ? 9.603 -0.797 3.069 1.00 95.81 97 LYS A CA 1
ATOM 713 C C . LYS A 1 97 ? 9.648 -2.312 3.236 1.00 95.81 97 LYS A C 1
ATOM 715 O O . LYS A 1 97 ? 10.111 -2.811 4.261 1.00 95.81 97 LYS A O 1
ATOM 720 N N . GLY A 1 98 ? 9.206 -3.043 2.222 1.00 95.88 98 GLY A N 1
ATOM 721 C CA . GLY A 1 98 ? 9.209 -4.502 2.236 1.00 95.88 98 GLY A CA 1
ATOM 722 C C . GLY A 1 98 ? 8.832 -5.096 0.886 1.00 95.88 98 GLY A C 1
ATOM 723 O O . GLY A 1 98 ? 8.847 -4.409 -0.132 1.00 95.88 98 GLY A O 1
ATOM 724 N N . GLN A 1 99 ? 8.480 -6.379 0.898 1.00 97.25 99 GLN A N 1
ATOM 725 C CA . GLN A 1 99 ? 8.008 -7.094 -0.283 1.00 97.25 99 GLN A CA 1
ATOM 726 C C . GLN A 1 99 ? 6.509 -7.362 -0.158 1.00 97.25 99 GLN A C 1
ATOM 728 O O . GLN A 1 99 ? 6.046 -7.873 0.865 1.00 97.25 99 GLN A O 1
ATOM 733 N N . MET A 1 100 ? 5.757 -7.031 -1.202 1.00 97.19 100 MET A N 1
ATOM 734 C CA . MET A 1 100 ? 4.381 -7.465 -1.382 1.00 97.19 100 MET A CA 1
ATOM 735 C C . MET A 1 100 ? 4.382 -8.834 -2.059 1.00 97.19 100 MET A C 1
ATOM 737 O O . MET A 1 100 ? 4.957 -9.017 -3.131 1.00 97.19 100 MET A O 1
ATOM 741 N N . ILE A 1 101 ? 3.731 -9.797 -1.417 1.00 97.62 101 ILE A N 1
ATOM 742 C CA . ILE A 1 101 ? 3.682 -11.190 -1.854 1.00 97.62 101 ILE A CA 1
ATOM 743 C C . ILE A 1 101 ? 2.248 -11.493 -2.265 1.00 97.62 101 ILE A C 1
ATOM 745 O O . ILE A 1 101 ? 1.345 -11.402 -1.436 1.00 97.62 101 ILE A O 1
ATOM 749 N N . CYS A 1 102 ? 2.046 -11.863 -3.525 1.00 95.19 102 CYS A N 1
ATOM 750 C CA . CYS A 1 102 ? 0.751 -12.263 -4.068 1.00 95.19 102 CYS A CA 1
ATOM 751 C C . CYS A 1 102 ? 0.819 -13.728 -4.542 1.00 95.19 102 CYS A C 1
ATOM 753 O O . CYS A 1 102 ? 1.880 -14.152 -5.006 1.00 95.19 102 CYS A O 1
ATOM 755 N N . PRO A 1 103 ? -0.282 -14.499 -4.474 1.00 95.06 103 PRO A N 1
ATOM 756 C CA . PRO A 1 103 ? -0.362 -15.837 -5.055 1.00 95.06 103 PRO A CA 1
ATOM 757 C C . PRO A 1 103 ? 0.039 -15.848 -6.532 1.00 95.06 103 PRO A C 1
ATOM 759 O O . PRO A 1 103 ? -0.324 -14.936 -7.278 1.00 95.06 103 PRO A O 1
ATOM 762 N N . ASP A 1 104 ? 0.796 -16.874 -6.928 1.00 91.44 104 ASP A N 1
ATOM 763 C CA . ASP A 1 104 ? 1.207 -17.147 -8.314 1.00 91.44 104 ASP A CA 1
ATOM 764 C C . ASP A 1 104 ? 1.943 -15.992 -9.017 1.00 91.44 104 ASP A C 1
ATOM 766 O O . ASP A 1 104 ? 2.015 -15.930 -10.246 1.00 91.44 104 ASP A O 1
ATOM 770 N N . ARG A 1 105 ? 2.510 -15.057 -8.244 1.00 89.81 105 ARG A N 1
ATOM 771 C CA . ARG A 1 105 ? 3.272 -13.915 -8.754 1.00 89.81 105 ARG A CA 1
ATOM 772 C C . ARG A 1 105 ? 4.589 -13.760 -7.992 1.00 89.81 105 ARG A C 1
ATOM 774 O O . ARG A 1 105 ? 4.642 -14.045 -6.795 1.00 89.81 105 ARG A O 1
ATOM 781 N N . PRO A 1 106 ? 5.654 -13.272 -8.650 1.00 93.31 106 PRO A N 1
ATOM 782 C CA . PRO A 1 106 ? 6.871 -12.875 -7.955 1.00 93.31 106 PRO A CA 1
ATOM 783 C C . PRO A 1 106 ? 6.577 -11.820 -6.887 1.00 93.31 106 PRO A C 1
ATOM 785 O O . PRO A 1 106 ? 5.729 -10.947 -7.082 1.00 93.31 106 PRO A O 1
ATOM 788 N N . ALA A 1 107 ? 7.301 -11.886 -5.771 1.00 96.12 107 ALA A N 1
ATOM 789 C CA . ALA A 1 107 ? 7.247 -10.837 -4.764 1.00 96.12 107 ALA A CA 1
ATOM 790 C C . ALA A 1 107 ? 7.802 -9.529 -5.348 1.00 96.12 107 ALA A C 1
ATOM 792 O O . ALA A 1 107 ? 8.851 -9.536 -5.996 1.00 96.12 107 ALA A O 1
ATOM 793 N N . VAL A 1 108 ? 7.104 -8.418 -5.113 1.00 95.75 108 VAL A N 1
ATOM 794 C CA . VAL A 1 108 ? 7.472 -7.099 -5.647 1.00 95.75 108 VAL A CA 1
ATOM 795 C C . VAL A 1 108 ? 7.744 -6.105 -4.521 1.00 95.75 108 VAL A C 1
ATOM 797 O O . VAL A 1 108 ? 7.051 -6.157 -3.500 1.00 95.75 108 VAL A O 1
ATOM 800 N N . PRO A 1 109 ? 8.698 -5.171 -4.689 1.00 97.44 109 PRO A N 1
ATOM 801 C CA . PRO A 1 109 ? 8.938 -4.134 -3.696 1.00 97.44 109 PRO A CA 1
ATOM 802 C C . PRO A 1 109 ? 7.689 -3.292 -3.459 1.00 97.44 109 PRO A C 1
ATOM 804 O O . PRO A 1 109 ? 6.973 -2.949 -4.400 1.00 97.44 109 PRO A O 1
ATOM 807 N N . LEU A 1 110 ? 7.440 -2.953 -2.197 1.00 97.69 110 LEU A N 1
ATOM 808 C CA . LEU A 1 110 ? 6.388 -2.033 -1.787 1.00 97.69 110 LEU A CA 1
ATOM 809 C C . LEU A 1 110 ? 6.933 -1.094 -0.711 1.00 97.69 110 LEU A C 1
ATOM 811 O O . LEU A 1 110 ? 7.504 -1.530 0.292 1.00 97.69 110 LEU A O 1
ATOM 815 N N . THR A 1 111 ? 6.745 0.202 -0.937 1.00 97.31 111 THR A N 1
ATOM 816 C CA . THR A 1 111 ? 7.006 1.256 0.043 1.00 97.31 111 THR A CA 1
ATOM 817 C C . THR A 1 111 ? 5.711 1.988 0.346 1.00 97.31 111 THR A C 1
ATOM 819 O O . THR A 1 111 ? 5.059 2.460 -0.581 1.00 97.31 111 THR A O 1
ATOM 822 N N . LEU A 1 112 ? 5.360 2.104 1.626 1.00 97.25 112 LEU A N 1
ATOM 823 C CA . LEU A 1 112 ? 4.191 2.844 2.096 1.00 97.25 112 LEU A CA 1
ATOM 824 C C . LEU A 1 112 ? 4.589 3.935 3.094 1.00 97.25 112 LEU A C 1
ATOM 826 O O . LEU A 1 112 ? 5.420 3.720 3.981 1.00 97.25 112 LEU A O 1
ATOM 830 N N . TRP A 1 113 ? 3.917 5.073 2.994 1.00 96.19 113 TRP A N 1
ATOM 831 C CA . TRP A 1 113 ? 3.874 6.123 4.002 1.00 96.19 113 TRP A CA 1
ATOM 832 C C . TRP A 1 113 ? 2.454 6.217 4.536 1.00 96.19 113 TRP A C 1
ATOM 834 O O . TRP A 1 113 ? 1.498 6.178 3.766 1.00 96.19 113 TRP A O 1
ATOM 844 N N . VAL A 1 114 ? 2.341 6.346 5.853 1.00 93.81 114 VAL A N 1
ATOM 845 C CA . VAL A 1 114 ? 1.068 6.520 6.554 1.00 93.81 114 VAL A CA 1
ATOM 846 C C . VAL A 1 114 ? 1.103 7.890 7.217 1.00 93.81 114 VAL A C 1
ATOM 848 O O . VAL A 1 114 ? 2.083 8.197 7.900 1.00 93.81 114 VAL A O 1
ATOM 851 N N . ARG A 1 115 ? 0.084 8.710 6.970 1.00 91.12 115 ARG A N 1
ATOM 852 C CA . ARG A 1 115 ? -0.027 10.093 7.444 1.00 91.12 115 ARG A CA 1
ATOM 853 C C . ARG A 1 115 ? -1.329 10.308 8.199 1.00 91.12 115 ARG A C 1
ATOM 855 O O . ARG A 1 115 ? -2.346 9.695 7.799 1.00 91.12 115 ARG A O 1
#

Secondary structure (DSSP, 8-state):
------------EEEEEEEESTT--EEEEEEEEE-SSSTTEEEEEEEEEESS--BTTBS-EEEEEEEEEEETTEEEEEEEETTEEEEEEEEBSSSEEEEEE-TTS--EEEEEEE-

pLDDT: mean 88.65, std 12.54, range [41.72, 98.0]

Foldseek 3Di:
DDDDPPDPPQFDKKWKWKFKFPVSQKTKTWIWTHPDPPNFKIKTKMKIWGNPDQDPVGTDMWIWMKIWGDDPFKIWIWIQTPNWIWTDIATDDVWGWDWIGTPPDDTIIMTMDMD